Protein AF-A0A353H2D6-F1 (afdb_monomer_lite)

Structure (mmCIF, N/CA/C/O backbone):
data_AF-A0A353H2D6-F1
#
_entry.id   AF-A0A353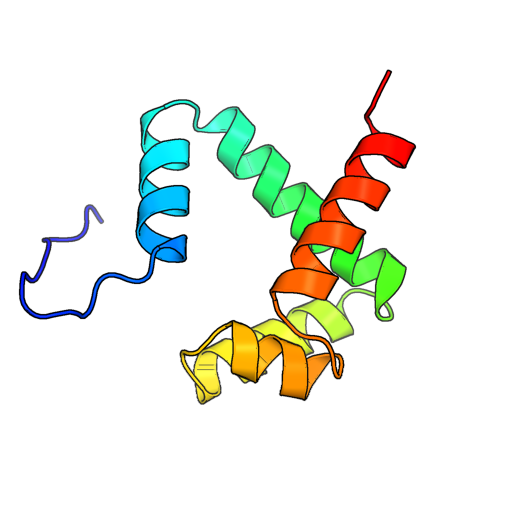H2D6-F1
#
loop_
_atom_site.group_PDB
_atom_site.id
_atom_site.type_symbol
_atom_site.label_atom_id
_atom_site.label_alt_id
_atom_site.label_comp_id
_atom_site.label_asym_id
_atom_site.label_entity_id
_atom_site.label_seq_id
_atom_site.pdbx_PDB_ins_code
_atom_site.Cartn_x
_atom_site.Cartn_y
_atom_site.Cartn_z
_atom_site.occupancy
_atom_site.B_iso_or_equiv
_atom_site.auth_seq_id
_atom_site.auth_comp_id
_atom_site.auth_asym_id
_atom_site.auth_atom_id
_atom_site.pdbx_PDB_model_num
ATOM 1 N N .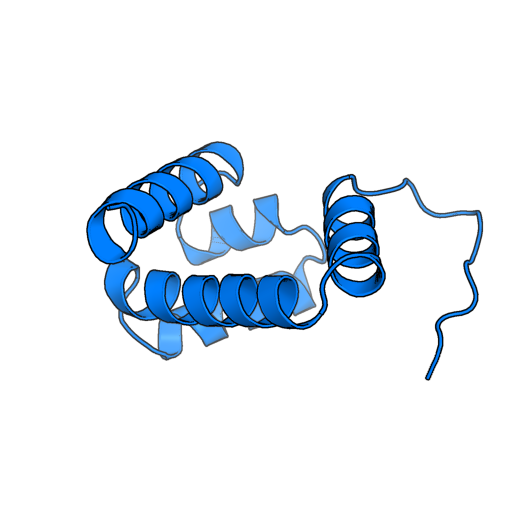 LEU A 1 1 ? -3.834 19.321 -16.661 1.00 33.91 1 LEU A N 1
ATOM 2 C CA . LEU A 1 1 ? -3.347 18.914 -17.998 1.00 33.91 1 LEU A CA 1
ATOM 3 C C . LEU A 1 1 ? -4.143 17.680 -18.386 1.00 33.91 1 LEU A C 1
ATOM 5 O O . LEU A 1 1 ? -4.149 16.741 -17.608 1.00 33.91 1 LEU A O 1
ATOM 9 N N . ILE A 1 2 ? -4.896 17.731 -19.484 1.00 32.09 2 ILE A N 1
ATOM 10 C CA . ILE A 1 2 ? -5.632 16.570 -20.010 1.00 32.09 2 ILE A CA 1
ATOM 11 C C . ILE A 1 2 ? -4.602 15.736 -20.792 1.00 32.09 2 ILE A C 1
ATOM 13 O O . ILE A 1 2 ? -3.955 16.326 -21.662 1.00 32.09 2 ILE A O 1
ATOM 17 N N . PRO A 1 3 ? -4.369 14.445 -20.490 1.00 41.66 3 PRO A N 1
ATOM 18 C CA . PRO A 1 3 ? -3.355 13.677 -21.198 1.00 41.66 3 PRO A CA 1
ATOM 19 C C . PRO A 1 3 ? -3.831 13.354 -22.617 1.00 41.66 3 PRO A C 1
ATOM 21 O O . PRO A 1 3 ? -4.967 12.929 -22.827 1.00 41.66 3 PRO A O 1
ATOM 24 N N . ILE A 1 4 ? -2.947 13.580 -23.588 1.00 41.88 4 ILE A N 1
ATOM 25 C CA . ILE A 1 4 ? -3.096 13.118 -24.969 1.00 41.88 4 ILE A CA 1
ATOM 26 C C . ILE A 1 4 ? -2.790 11.618 -24.949 1.00 41.88 4 ILE A C 1
ATOM 28 O O . ILE A 1 4 ? -1.713 11.226 -24.508 1.00 41.88 4 ILE A O 1
ATOM 32 N N . MET A 1 5 ? -3.757 10.797 -25.362 1.00 43.66 5 MET A N 1
ATOM 33 C CA . MET A 1 5 ? -3.604 9.344 -25.444 1.00 43.66 5 MET A CA 1
ATOM 34 C C . MET A 1 5 ? -2.580 9.002 -26.529 1.00 43.66 5 MET A C 1
ATOM 36 O O . MET A 1 5 ? -2.795 9.311 -27.699 1.00 43.66 5 MET A O 1
ATOM 40 N N . ASP A 1 6 ? -1.473 8.384 -26.126 1.00 35.44 6 ASP A N 1
ATOM 41 C CA . ASP A 1 6 ? -0.501 7.780 -27.031 1.00 35.44 6 ASP A CA 1
ATOM 42 C C . ASP A 1 6 ? -0.901 6.305 -27.222 1.00 35.44 6 ASP A C 1
ATOM 44 O O . ASP A 1 6 ? -0.958 5.534 -26.264 1.00 35.44 6 ASP A O 1
ATOM 48 N N . GLU A 1 7 ? -1.275 5.920 -28.444 1.00 47.47 7 GLU A N 1
ATOM 49 C CA . GLU A 1 7 ? -1.915 4.630 -28.778 1.00 47.47 7 GLU A CA 1
ATOM 50 C C . GLU A 1 7 ? -0.930 3.442 -28.844 1.00 47.47 7 GLU A C 1
ATOM 52 O O . GLU A 1 7 ? -1.201 2.433 -29.495 1.00 47.47 7 GLU A O 1
ATOM 57 N N . THR A 1 8 ? 0.237 3.536 -28.201 1.00 45.16 8 THR A N 1
ATOM 58 C CA . THR A 1 8 ? 1.299 2.515 -28.306 1.00 45.16 8 THR A CA 1
ATOM 59 C C . THR A 1 8 ? 1.565 1.734 -27.019 1.00 45.16 8 THR A C 1
ATOM 61 O O . THR A 1 8 ? 2.395 0.824 -27.015 1.00 45.16 8 THR A O 1
ATOM 64 N N . SER A 1 9 ? 0.828 2.013 -25.946 1.00 48.22 9 SER A N 1
ATOM 65 C CA . SER A 1 9 ? 1.025 1.380 -24.641 1.00 48.22 9 SER A CA 1
ATOM 66 C C . SER A 1 9 ? 0.159 0.129 -24.496 1.00 48.22 9 SER A C 1
ATOM 68 O O . SER A 1 9 ? -1.045 0.161 -24.747 1.00 48.22 9 SER A O 1
ATOM 70 N N . THR A 1 10 ? 0.744 -0.980 -24.041 1.00 44.22 10 THR A N 1
ATOM 71 C CA . THR A 1 10 ? -0.005 -2.112 -23.478 1.00 44.22 10 THR A CA 1
ATOM 72 C C . THR A 1 10 ? -0.929 -1.588 -22.384 1.00 44.22 10 THR A C 1
ATOM 74 O O . THR A 1 10 ? -0.459 -1.193 -21.322 1.00 44.22 10 THR A O 1
ATOM 77 N N . TYR A 1 11 ? -2.230 -1.525 -22.668 1.00 46.59 11 TYR A N 1
ATOM 78 C CA . TYR A 1 11 ? -3.216 -0.980 -21.743 1.00 46.59 11 TYR A CA 1
ATOM 79 C C . TYR A 1 11 ? -3.222 -1.786 -20.443 1.00 46.59 11 TYR A C 1
ATOM 81 O O . TYR A 1 11 ? -3.656 -2.940 -20.425 1.00 46.59 11 TYR A O 1
ATOM 89 N N . ASN A 1 12 ? -2.756 -1.172 -19.356 1.00 56.75 12 ASN A N 1
ATOM 90 C CA . ASN A 1 12 ? -2.926 -1.721 -18.024 1.00 56.75 12 ASN A CA 1
ATOM 91 C C . ASN A 1 12 ? -4.412 -1.583 -17.643 1.00 56.75 12 ASN A C 1
ATOM 93 O O . ASN A 1 12 ? -4.995 -0.500 -17.734 1.00 56.75 12 ASN A O 1
ATOM 97 N N . GLN A 1 13 ? -5.055 -2.684 -17.244 1.00 55.12 13 GLN A N 1
ATOM 98 C CA . GLN A 1 13 ? -6.456 -2.665 -16.801 1.00 55.12 13 GLN A CA 1
ATOM 99 C C . GLN A 1 13 ? -6.677 -1.708 -15.619 1.00 55.12 13 GLN A C 1
ATOM 101 O O . GLN A 1 13 ? -7.764 -1.147 -15.481 1.00 55.12 13 GLN A O 1
ATOM 106 N N . GLN A 1 14 ? -5.641 -1.481 -14.812 1.00 58.09 14 GLN A N 1
ATOM 107 C CA . GLN A 1 14 ? -5.649 -0.556 -13.686 1.00 58.09 14 GLN A CA 1
ATOM 108 C C . GLN A 1 14 ? -5.794 0.908 -14.130 1.00 58.09 14 GLN A C 1
ATOM 110 O O . GLN A 1 14 ? -6.637 1.629 -13.591 1.00 58.09 14 GLN A O 1
ATOM 115 N N . ASP A 1 15 ? -5.068 1.323 -15.172 1.00 58.62 15 ASP A N 1
ATOM 116 C CA . ASP A 1 15 ? -5.164 2.679 -15.731 1.00 58.62 15 ASP A CA 1
ATOM 117 C C . ASP A 1 15 ? -6.553 2.942 -16.315 1.00 58.62 15 ASP A C 1
ATOM 119 O O . ASP A 1 15 ? -7.133 4.013 -16.128 1.00 58.62 15 ASP A O 1
ATOM 123 N N . LEU A 1 16 ? -7.130 1.940 -16.984 1.00 58.16 16 LEU A N 1
ATOM 124 C CA . LEU A 1 16 ? -8.483 2.031 -17.534 1.00 58.16 16 LEU A CA 1
ATOM 125 C C . LEU A 1 16 ? -9.542 2.167 -16.432 1.00 58.16 16 LEU A C 1
ATOM 127 O O . LEU A 1 16 ? -10.485 2.944 -16.586 1.00 58.16 16 LEU A O 1
ATOM 131 N N . MET A 1 17 ? -9.384 1.450 -15.318 1.00 58.66 17 MET A N 1
ATOM 132 C CA . MET A 1 17 ? -10.300 1.527 -14.179 1.00 58.66 17 MET A CA 1
ATOM 133 C C . MET A 1 17 ? -10.222 2.891 -13.484 1.00 58.66 17 MET A C 1
ATOM 135 O O . MET A 1 17 ? -11.255 3.501 -13.207 1.00 58.66 17 MET A O 1
ATOM 139 N N . HIS A 1 18 ? -9.007 3.406 -13.281 1.00 57.38 18 HIS A N 1
ATOM 140 C CA . HIS A 1 18 ? -8.785 4.727 -12.697 1.00 57.38 18 HIS A CA 1
ATOM 141 C C . HIS A 1 18 ? -9.372 5.847 -13.574 1.00 57.38 18 HIS A C 1
ATOM 143 O O . HIS A 1 18 ? -10.079 6.728 -13.079 1.00 57.38 18 HIS A O 1
ATOM 149 N N . LEU A 1 19 ? -9.154 5.786 -14.894 1.00 59.25 19 LEU A N 1
ATOM 150 C CA . LEU A 1 19 ? -9.722 6.741 -15.853 1.00 59.25 19 LEU A CA 1
ATOM 151 C C . LEU A 1 19 ? -11.253 6.680 -15.909 1.00 59.25 19 LEU A C 1
ATOM 153 O O . LEU A 1 19 ? -11.902 7.721 -16.013 1.00 59.25 19 LEU A O 1
ATOM 157 N N . TYR A 1 20 ? -11.831 5.481 -15.826 1.00 58.47 20 TYR A N 1
ATOM 158 C CA . TYR A 1 20 ? -13.279 5.297 -15.817 1.00 58.47 20 TYR A CA 1
ATOM 159 C C . TYR A 1 20 ? -13.925 5.915 -14.570 1.00 58.47 20 TYR A C 1
ATOM 161 O O . TYR A 1 20 ? -14.878 6.682 -14.702 1.00 58.47 20 TYR A O 1
ATOM 169 N N . LEU A 1 21 ? -13.375 5.663 -13.378 1.00 57.94 21 LEU A N 1
ATOM 170 C CA . LEU A 1 21 ? -13.883 6.225 -12.120 1.00 57.94 21 LEU A CA 1
ATOM 171 C C . LEU A 1 21 ? -13.785 7.755 -12.088 1.00 57.94 21 LEU A C 1
ATOM 173 O O . LEU A 1 21 ? -14.752 8.427 -11.730 1.00 57.94 21 LEU A O 1
ATOM 177 N N . LEU A 1 22 ? -12.663 8.314 -12.551 1.00 59.50 22 LEU A N 1
ATOM 178 C CA . LEU A 1 22 ? -12.494 9.763 -12.703 1.00 59.50 22 LEU A CA 1
ATOM 179 C C . LEU A 1 22 ? -13.512 10.390 -13.668 1.00 59.50 22 LEU A C 1
ATOM 181 O O . LEU A 1 22 ? -13.864 11.558 -13.508 1.00 59.50 22 LEU A O 1
ATOM 185 N N . GLN A 1 23 ? -13.980 9.647 -14.674 1.00 58.50 23 GLN A N 1
ATOM 186 C CA . GLN A 1 23 ? -15.001 10.122 -15.611 1.00 58.50 23 GLN A CA 1
ATOM 187 C C . GLN A 1 23 ? -16.432 9.938 -15.096 1.00 58.50 23 GLN A C 1
ATOM 189 O O . GLN A 1 23 ? -17.294 10.745 -15.446 1.00 58.50 23 GLN A O 1
ATOM 194 N N . SER A 1 24 ? -16.704 8.899 -14.302 1.00 61.66 24 SER A N 1
ATOM 195 C CA . SER A 1 24 ? -18.060 8.557 -13.863 1.00 61.66 24 SER A CA 1
ATOM 196 C C . SER A 1 24 ? -18.468 9.225 -12.551 1.00 61.66 24 SER A C 1
ATOM 198 O O . SER A 1 24 ? -19.587 9.722 -12.454 1.00 61.66 24 SER A O 1
ATOM 200 N N . ASP A 1 25 ? -17.585 9.234 -11.546 1.00 75.06 25 ASP A N 1
ATOM 201 C CA . ASP A 1 25 ? -17.852 9.811 -10.225 1.00 75.06 25 ASP A CA 1
ATOM 202 C C . ASP A 1 25 ? -16.534 10.198 -9.537 1.00 75.06 25 ASP A C 1
ATOM 204 O O . ASP A 1 25 ? -15.869 9.405 -8.868 1.00 75.06 25 ASP A O 1
ATOM 208 N N . VAL A 1 26 ? -16.161 11.466 -9.713 1.00 77.00 26 VAL A N 1
ATOM 209 C CA . VAL A 1 26 ? -14.930 12.044 -9.165 1.00 77.00 26 VAL A CA 1
ATOM 210 C C . VAL A 1 26 ? -14.883 11.933 -7.637 1.00 77.00 26 VAL A C 1
ATOM 212 O O . VAL A 1 26 ? -13.813 11.711 -7.075 1.00 77.00 26 VAL A O 1
ATOM 215 N N . SER A 1 27 ? -16.020 12.073 -6.949 1.00 77.81 27 SER A N 1
ATOM 216 C CA . SER A 1 27 ? -16.066 11.991 -5.487 1.00 77.81 27 SER A CA 1
ATOM 217 C C . SER A 1 27 ? -15.798 10.573 -4.997 1.00 77.81 27 SER A C 1
ATOM 219 O O 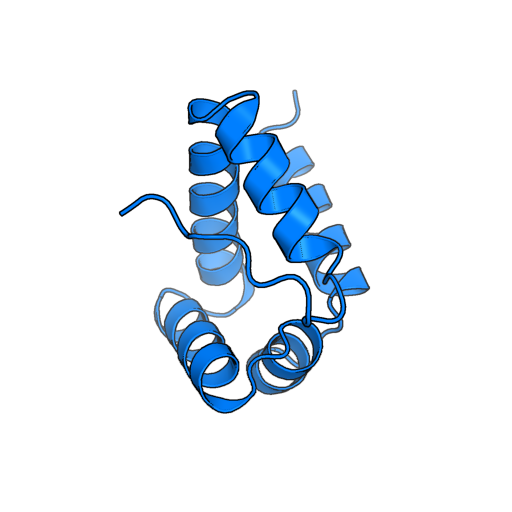. SER A 1 27 ? -15.058 10.408 -4.028 1.00 77.81 27 SER A O 1
ATOM 221 N N . LEU A 1 28 ? -16.336 9.562 -5.685 1.00 82.00 28 LEU A N 1
ATOM 222 C CA . LEU A 1 28 ? -16.034 8.163 -5.392 1.00 82.00 28 LEU A CA 1
ATOM 223 C C . LEU A 1 28 ? -14.555 7.845 -5.642 1.00 82.00 28 LEU A C 1
ATOM 225 O O . LEU A 1 28 ? -13.913 7.259 -4.777 1.00 82.00 28 LEU A O 1
ATOM 229 N N . ALA A 1 29 ? -13.992 8.303 -6.763 1.00 79.44 29 ALA A N 1
ATOM 230 C CA . ALA A 1 29 ? -12.579 8.088 -7.079 1.00 79.44 29 ALA A CA 1
ATOM 231 C C . ALA A 1 29 ? -11.643 8.671 -6.001 1.00 79.44 29 ALA A C 1
ATOM 233 O O . ALA A 1 29 ? -10.679 8.024 -5.588 1.00 79.44 29 ALA A O 1
ATOM 234 N N . TYR A 1 30 ? -11.939 9.878 -5.503 1.00 83.12 30 TYR A N 1
ATOM 235 C CA . TYR A 1 30 ? -11.177 10.471 -4.400 1.00 83.12 30 TYR A CA 1
ATOM 236 C C . TYR A 1 30 ? -11.374 9.722 -3.080 1.00 83.12 30 TYR A C 1
ATOM 238 O O . TYR A 1 30 ? -10.398 9.514 -2.365 1.00 83.12 30 TYR A O 1
ATOM 246 N N . ALA A 1 31 ? -12.596 9.283 -2.767 1.00 85.94 31 ALA A N 1
ATOM 247 C CA . ALA A 1 31 ? -12.860 8.506 -1.557 1.00 85.94 31 ALA A CA 1
ATOM 248 C C . ALA A 1 31 ? -12.115 7.160 -1.565 1.00 85.94 31 ALA A C 1
ATOM 250 O O . ALA A 1 31 ? -11.530 6.771 -0.554 1.00 85.94 31 ALA A O 1
ATOM 251 N N . GLU A 1 32 ? -12.077 6.470 -2.708 1.00 87.81 32 GLU A N 1
AT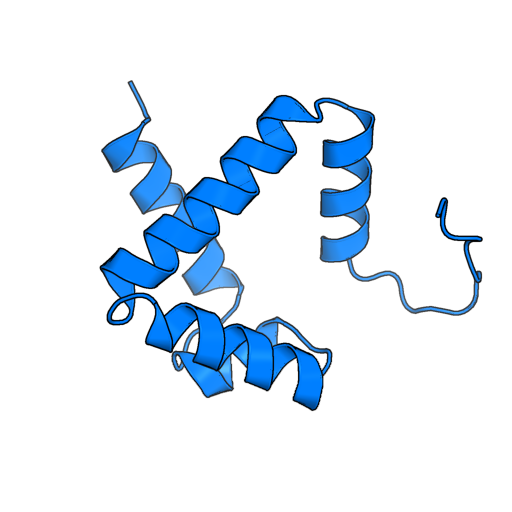OM 252 C CA . GLU A 1 32 ? -11.316 5.230 -2.872 1.00 87.81 32 GLU A CA 1
ATOM 253 C C . GLU A 1 32 ? -9.810 5.475 -2.708 1.00 87.81 32 GLU A C 1
ATOM 255 O O . GLU A 1 32 ? -9.163 4.769 -1.932 1.00 87.81 32 GLU A O 1
ATOM 260 N N . ALA A 1 33 ? -9.263 6.522 -3.336 1.00 88.75 33 ALA A N 1
ATOM 261 C CA . ALA A 1 33 ? -7.855 6.891 -3.192 1.00 88.75 33 ALA A CA 1
ATOM 262 C C . ALA A 1 33 ? -7.479 7.242 -1.740 1.00 88.75 33 ALA A C 1
ATOM 264 O O . ALA A 1 33 ? -6.462 6.769 -1.228 1.00 88.75 33 ALA A O 1
ATOM 265 N N . GLU A 1 34 ? -8.305 8.028 -1.042 1.00 90.81 34 GLU A N 1
ATOM 266 C CA . GLU A 1 34 ? -8.096 8.327 0.379 1.00 90.81 34 GLU A CA 1
ATOM 267 C C . GLU A 1 34 ? -8.154 7.056 1.233 1.00 90.81 34 GLU A C 1
ATOM 269 O O . GLU A 1 34 ? -7.309 6.852 2.109 1.00 90.81 34 GLU A O 1
ATOM 274 N N . SER A 1 35 ? -9.107 6.165 0.956 1.00 94.06 35 SER A N 1
ATOM 275 C CA . SER A 1 35 ? -9.246 4.911 1.695 1.00 94.06 35 SER A CA 1
ATOM 276 C C . SER A 1 35 ? -8.042 3.982 1.514 1.00 94.06 35 SER A C 1
ATOM 278 O O . SER A 1 35 ? -7.635 3.335 2.476 1.00 94.06 35 SER A O 1
ATOM 280 N N . LEU A 1 36 ? -7.433 3.962 0.324 1.00 94.12 36 LEU A N 1
ATOM 281 C CA . LEU A 1 36 ? -6.200 3.229 0.030 1.00 94.12 36 LEU A CA 1
ATOM 282 C C . LEU A 1 36 ? -5.042 3.729 0.892 1.00 94.12 36 LEU A C 1
ATOM 284 O O . LEU A 1 36 ? -4.355 2.933 1.532 1.00 94.12 36 LEU A O 1
ATOM 288 N N . VAL A 1 37 ? -4.857 5.050 0.968 1.00 95.12 37 VAL A N 1
ATOM 289 C CA . VAL A 1 37 ? -3.818 5.661 1.812 1.00 95.12 37 VAL A CA 1
ATOM 290 C C . VAL A 1 37 ? -4.033 5.290 3.279 1.00 95.12 37 VAL A C 1
ATOM 292 O O . VAL A 1 37 ? -3.096 4.861 3.954 1.00 95.12 37 VAL A O 1
ATOM 295 N N . VAL A 1 38 ? -5.268 5.401 3.776 1.00 96.75 38 VAL A N 1
ATOM 296 C CA . VAL A 1 38 ? -5.598 5.057 5.166 1.00 96.75 38 VAL A CA 1
ATOM 297 C C . VAL A 1 38 ? -5.383 3.569 5.444 1.00 96.75 38 VAL A C 1
ATOM 299 O O . VAL A 1 38 ? -4.786 3.231 6.468 1.00 96.75 38 VAL A O 1
ATOM 302 N N . TYR A 1 39 ? -5.820 2.688 4.544 1.00 97.31 39 TYR A N 1
ATOM 303 C CA . TYR A 1 39 ? -5.601 1.248 4.651 1.00 97.31 39 TYR A CA 1
ATOM 304 C C . TYR A 1 39 ? -4.108 0.928 4.739 1.00 97.31 39 TYR A C 1
ATOM 306 O O . TYR A 1 39 ? -3.681 0.268 5.686 1.00 97.31 39 TYR A O 1
ATOM 314 N N . ILE A 1 40 ? -3.290 1.475 3.833 1.00 97.75 40 ILE A N 1
ATOM 315 C CA . ILE A 1 40 ? -1.842 1.244 3.838 1.00 97.75 40 ILE A CA 1
ATOM 316 C C . ILE A 1 40 ? -1.220 1.710 5.159 1.00 97.75 40 ILE A C 1
ATOM 318 O O . ILE A 1 40 ? -0.427 0.990 5.770 1.00 97.75 40 ILE A O 1
ATOM 322 N N . MET A 1 41 ? -1.612 2.893 5.641 1.00 97.44 41 MET A N 1
ATOM 323 C CA . MET A 1 41 ? -1.126 3.427 6.911 1.00 97.44 41 MET A CA 1
ATOM 324 C C . MET A 1 41 ? -1.503 2.544 8.105 1.00 97.44 41 MET A C 1
ATOM 326 O O . MET A 1 41 ? -0.700 2.379 9.021 1.00 97.44 41 MET A O 1
ATOM 330 N N . GLN A 1 42 ? -2.709 1.986 8.139 1.00 96.44 42 GLN A N 1
ATOM 331 C CA . GLN A 1 42 ? -3.144 1.150 9.259 1.00 96.44 42 GLN A CA 1
ATOM 332 C C . GLN A 1 42 ? -2.538 -0.256 9.214 1.00 96.44 42 GLN A C 1
ATOM 334 O O . GLN A 1 42 ? -2.187 -0.795 10.262 1.00 96.44 42 GLN A O 1
ATOM 339 N N . THR A 1 43 ? -2.392 -0.826 8.019 1.00 97.44 43 THR A N 1
ATOM 340 C CA . THR A 1 43 ? -1.971 -2.219 7.825 1.00 97.44 43 THR A CA 1
ATOM 341 C C . THR A 1 43 ? -0.451 -2.376 7.839 1.00 97.44 43 THR A C 1
ATOM 343 O O . THR A 1 43 ? 0.061 -3.311 8.450 1.00 97.44 43 THR A O 1
ATOM 346 N N . TYR A 1 44 ? 0.292 -1.447 7.226 1.00 96.06 44 TYR A N 1
ATOM 347 C CA . TYR A 1 44 ? 1.721 -1.637 6.934 1.00 96.06 44 TYR A CA 1
ATOM 348 C C . TYR A 1 44 ? 2.669 -0.715 7.716 1.00 96.06 44 TYR A C 1
ATOM 350 O O . TYR A 1 44 ? 3.874 -0.716 7.468 1.00 96.06 44 TYR A O 1
ATOM 358 N N . GLY A 1 45 ? 2.165 0.038 8.700 1.00 91.50 45 GLY A N 1
ATOM 359 C CA . GLY A 1 45 ? 3.021 0.773 9.644 1.00 91.50 45 GLY A CA 1
ATOM 360 C C . GLY A 1 45 ? 3.100 2.284 9.417 1.00 91.50 45 GLY A C 1
ATOM 361 O O . GLY A 1 45 ? 4.155 2.894 9.585 1.00 91.50 45 GLY A O 1
ATOM 362 N N . GLY A 1 46 ? 1.975 2.910 9.088 1.00 95.25 46 GLY A N 1
ATOM 363 C CA . GLY A 1 46 ? 1.821 4.360 9.028 1.00 95.25 46 GLY A CA 1
ATOM 364 C C . GLY A 1 46 ? 2.269 4.975 7.705 1.00 95.25 46 GLY A C 1
ATOM 365 O O . GLY A 1 46 ? 2.340 4.318 6.670 1.00 95.25 46 GLY A O 1
ATOM 366 N N . MET A 1 47 ? 2.558 6.276 7.735 1.00 96.00 47 MET A N 1
ATOM 367 C CA . MET A 1 47 ? 2.867 7.056 6.529 1.00 96.00 47 MET A CA 1
ATOM 368 C C . MET A 1 47 ? 4.137 6.577 5.802 1.00 96.00 47 MET A C 1
ATOM 370 O O . MET A 1 47 ? 4.223 6.681 4.583 1.00 96.00 47 MET A O 1
ATOM 374 N N . GLU A 1 48 ? 5.110 6.006 6.518 1.00 97.25 48 GLU A N 1
ATOM 375 C CA . GLU A 1 48 ? 6.318 5.447 5.890 1.00 97.25 48 GLU A CA 1
ATOM 376 C C . GLU A 1 48 ? 6.004 4.298 4.926 1.00 97.25 48 GLU A C 1
ATOM 378 O O . GLU A 1 48 ? 6.695 4.142 3.921 1.00 97.25 48 GLU A O 1
ATOM 383 N N . ALA A 1 49 ? 4.941 3.528 5.179 1.00 97.44 49 ALA A N 1
ATOM 384 C CA . ALA A 1 49 ? 4.510 2.472 4.270 1.00 97.44 49 ALA A CA 1
ATOM 385 C C . ALA A 1 49 ? 3.999 3.037 2.940 1.00 97.44 49 ALA A C 1
ATOM 387 O O . ALA A 1 49 ? 4.346 2.522 1.879 1.00 97.44 49 ALA A O 1
ATOM 388 N N . VAL A 1 50 ? 3.254 4.144 2.988 1.00 96.81 50 VAL A N 1
ATOM 389 C CA . VAL A 1 50 ? 2.779 4.852 1.789 1.00 96.81 50 VAL A CA 1
ATOM 390 C C . VAL A 1 50 ? 3.969 5.328 0.959 1.00 96.81 50 VAL A C 1
ATOM 392 O O . VAL A 1 50 ? 4.032 5.075 -0.241 1.00 96.81 50 VAL A O 1
ATOM 395 N N . TRP A 1 51 ? 4.968 5.940 1.602 1.00 97.06 51 TRP A N 1
ATOM 396 C CA . TRP A 1 51 ? 6.184 6.375 0.911 1.00 97.06 51 TRP A CA 1
ATOM 397 C C . TRP A 1 51 ? 7.044 5.221 0.405 1.00 97.06 51 TRP A C 1
ATOM 399 O O . TRP A 1 51 ? 7.742 5.370 -0.596 1.00 97.06 51 TRP A O 1
ATOM 409 N N . LYS A 1 52 ? 7.041 4.074 1.091 1.00 97.56 52 LYS A N 1
ATOM 410 C CA . LYS A 1 52 ? 7.713 2.865 0.609 1.00 97.56 52 LYS A CA 1
ATOM 411 C C . LYS A 1 52 ? 7.105 2.409 -0.719 1.00 97.56 52 LYS A C 1
ATOM 413 O O . LYS A 1 52 ? 7.865 2.235 -1.666 1.00 97.56 52 LYS A O 1
ATOM 418 N N . LEU A 1 53 ? 5.775 2.320 -0.794 1.00 96.62 53 LEU A N 1
ATOM 419 C CA . LEU A 1 53 ? 5.071 1.960 -2.025 1.00 96.62 53 LEU A CA 1
ATOM 420 C C . LEU A 1 53 ? 5.288 2.992 -3.133 1.00 96.62 53 LEU A C 1
ATOM 422 O O . LEU A 1 53 ? 5.663 2.614 -4.233 1.00 96.62 53 LEU A O 1
ATOM 426 N N . ALA A 1 54 ? 5.137 4.285 -2.833 1.00 95.25 54 ALA A N 1
ATOM 427 C CA . ALA A 1 54 ? 5.309 5.345 -3.828 1.00 95.25 54 ALA A CA 1
ATOM 428 C C . ALA A 1 54 ? 6.714 5.349 -4.456 1.00 95.25 54 ALA A C 1
ATOM 430 O O . ALA A 1 54 ? 6.850 5.545 -5.657 1.00 95.25 54 ALA A O 1
ATOM 431 N N . ARG A 1 55 ? 7.764 5.099 -3.659 1.00 97.62 55 ARG A N 1
ATOM 432 C CA . ARG A 1 55 ? 9.137 4.964 -4.178 1.00 97.62 55 ARG A CA 1
ATOM 433 C C . ARG A 1 55 ? 9.305 3.708 -5.030 1.00 97.62 55 ARG A C 1
ATOM 435 O O . ARG A 1 55 ? 9.935 3.771 -6.073 1.00 97.62 55 ARG A O 1
ATOM 442 N N . ALA A 1 56 ? 8.742 2.581 -4.595 1.00 96.31 56 ALA A N 1
ATOM 443 C CA . ALA A 1 56 ? 8.806 1.347 -5.369 1.00 96.31 56 ALA A CA 1
ATOM 444 C C . ALA A 1 56 ? 8.049 1.460 -6.704 1.00 96.31 56 ALA A C 1
ATOM 446 O O . ALA A 1 56 ? 8.458 0.843 -7.679 1.00 96.31 56 ALA A O 1
ATOM 447 N N . ASP A 1 57 ? 6.952 2.213 -6.756 1.00 93.56 57 ASP A N 1
ATOM 448 C CA . ASP A 1 57 ? 6.190 2.484 -7.983 1.00 93.56 57 ASP A CA 1
ATOM 449 C C . ASP A 1 57 ? 6.948 3.417 -8.939 1.00 93.56 57 ASP A C 1
ATOM 451 O O . ASP A 1 57 ? 7.055 3.113 -10.124 1.00 93.56 57 ASP A O 1
ATOM 455 N N . ASP A 1 58 ? 7.578 4.476 -8.417 1.00 94.00 58 ASP A N 1
ATOM 456 C CA . ASP A 1 58 ? 8.457 5.364 -9.198 1.00 94.00 58 ASP A CA 1
ATOM 457 C C . ASP A 1 58 ? 9.641 4.599 -9.823 1.00 94.00 58 ASP A C 1
ATOM 459 O O . ASP A 1 58 ? 9.977 4.807 -10.991 1.00 94.00 58 ASP A O 1
ATOM 463 N N . ASP A 1 59 ? 10.232 3.667 -9.065 1.00 93.62 59 ASP A N 1
ATOM 464 C CA . ASP A 1 59 ? 11.374 2.860 -9.503 1.00 93.62 59 ASP A CA 1
ATOM 465 C C . ASP A 1 59 ? 10.991 1.768 -10.522 1.00 93.62 59 ASP A C 1
ATOM 467 O O . ASP A 1 59 ? 11.728 1.536 -11.485 1.00 93.62 59 ASP A O 1
ATOM 471 N N . LEU A 1 60 ? 9.886 1.047 -10.293 1.00 92.88 60 LEU A N 1
ATOM 472 C CA . LEU A 1 60 ? 9.542 -0.164 -11.053 1.00 92.88 60 LEU A CA 1
ATOM 473 C C . LEU A 1 60 ? 8.531 0.078 -12.173 1.00 92.88 60 LEU A C 1
ATOM 475 O O . LEU A 1 60 ? 8.573 -0.635 -13.174 1.00 92.88 60 LEU A O 1
ATOM 479 N N . GLN A 1 61 ? 7.633 1.054 -12.011 1.00 90.69 61 GLN A N 1
ATOM 480 C CA . GLN A 1 61 ? 6.517 1.332 -12.926 1.00 90.69 61 GLN A CA 1
ATOM 481 C C . GLN A 1 61 ? 5.620 0.107 -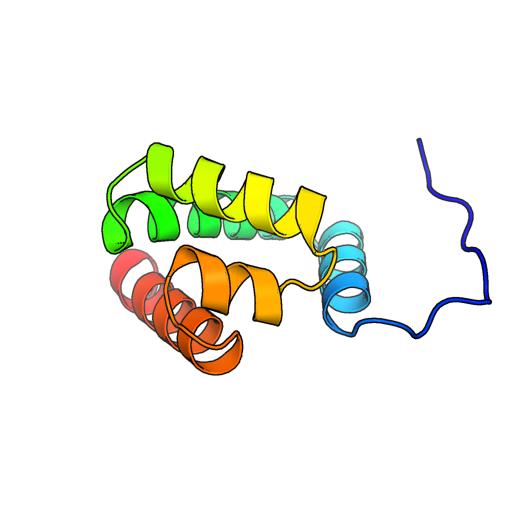13.193 1.00 90.69 61 GLN A C 1
ATOM 483 O O . GLN A 1 61 ? 4.996 -0.012 -14.248 1.00 90.69 61 GLN A O 1
ATOM 488 N N . ASP A 1 62 ? 5.562 -0.810 -12.226 1.00 91.88 62 ASP A N 1
ATOM 489 C CA . ASP A 1 62 ? 4.737 -2.013 -12.222 1.00 91.88 62 ASP A CA 1
ATOM 490 C C . ASP A 1 62 ? 4.170 -2.183 -10.813 1.00 91.88 62 ASP A C 1
ATOM 492 O O . ASP A 1 62 ? 4.890 -2.523 -9.874 1.00 91.88 62 ASP A O 1
ATOM 496 N N . PHE A 1 63 ? 2.872 -1.931 -10.671 1.00 89.81 63 PHE A N 1
ATOM 497 C CA . PHE A 1 63 ? 2.232 -1.848 -9.365 1.00 89.81 63 PHE A CA 1
ATOM 498 C C . PHE A 1 63 ? 2.271 -3.169 -8.582 1.00 89.81 63 PHE A C 1
ATOM 500 O O . PHE A 1 63 ? 2.439 -3.147 -7.362 1.00 89.81 63 PHE A O 1
ATOM 507 N N . ASP A 1 64 ? 2.155 -4.318 -9.257 1.00 93.81 64 ASP A N 1
ATOM 508 C CA . ASP A 1 64 ? 2.231 -5.633 -8.609 1.00 93.81 64 ASP A CA 1
ATOM 509 C C . ASP A 1 64 ? 3.653 -5.887 -8.092 1.00 93.81 64 ASP A C 1
ATOM 511 O O . ASP A 1 64 ? 3.852 -6.257 -6.932 1.00 93.81 64 ASP A O 1
ATOM 515 N N . ALA A 1 65 ? 4.668 -5.565 -8.900 1.00 94.31 65 ALA A N 1
ATOM 516 C CA . ALA A 1 65 ? 6.061 -5.634 -8.466 1.00 94.31 65 ALA A CA 1
ATOM 517 C C . ALA A 1 65 ? 6.362 -4.661 -7.307 1.00 94.31 65 ALA A C 1
ATOM 519 O O . ALA A 1 65 ? 7.092 -5.009 -6.371 1.00 94.31 65 ALA A O 1
ATOM 520 N N . SER A 1 66 ? 5.778 -3.461 -7.322 1.00 96.75 66 SER A N 1
ATOM 521 C CA . SER A 1 66 ? 5.927 -2.457 -6.263 1.00 96.75 66 SER A CA 1
ATOM 522 C C . SER A 1 66 ? 5.268 -2.883 -4.955 1.00 96.75 66 SER A C 1
ATOM 524 O O . SER A 1 66 ? 5.850 -2.660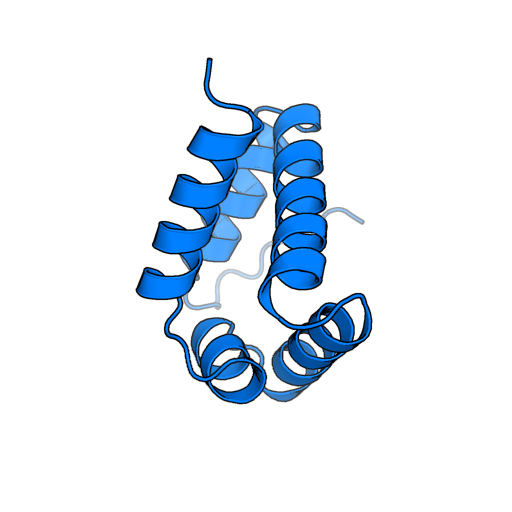 -3.886 1.00 96.75 66 SER A O 1
ATOM 526 N N . LEU A 1 67 ? 4.106 -3.539 -5.015 1.00 97.25 67 LEU A N 1
ATOM 527 C CA . LEU A 1 67 ? 3.457 -4.165 -3.862 1.00 97.25 67 LEU A CA 1
ATOM 528 C C . LEU A 1 67 ? 4.296 -5.319 -3.309 1.00 97.25 67 LEU A C 1
ATOM 530 O O . LEU A 1 67 ? 4.547 -5.351 -2.101 1.00 97.25 67 LEU A O 1
ATOM 534 N N . GLN A 1 68 ? 4.827 -6.190 -4.171 1.00 97.50 68 GLN A N 1
ATOM 535 C CA . GLN A 1 68 ? 5.693 -7.286 -3.740 1.00 97.50 68 GLN A CA 1
ATOM 536 C C . GLN A 1 68 ? 6.963 -6.756 -3.056 1.00 97.50 68 GLN A C 1
ATOM 538 O O . GLN A 1 68 ? 7.317 -7.198 -1.966 1.00 97.50 68 GLN A O 1
ATOM 543 N N . GLN A 1 69 ? 7.633 -5.754 -3.632 1.00 97.62 69 GLN A N 1
ATOM 544 C CA . GLN A 1 69 ? 8.823 -5.143 -3.027 1.00 97.62 69 GLN A CA 1
ATOM 545 C C . GLN A 1 69 ? 8.509 -4.424 -1.703 1.00 97.62 69 GLN A C 1
ATOM 547 O O . GLN A 1 69 ? 9.321 -4.407 -0.767 1.00 97.62 69 GLN A O 1
ATOM 552 N N . SER A 1 70 ? 7.345 -3.782 -1.619 1.00 97.62 70 SER A N 1
ATOM 553 C CA . SER A 1 70 ? 6.989 -2.952 -0.469 1.00 97.62 70 SER A CA 1
ATOM 554 C C . SER A 1 70 ? 6.457 -3.771 0.693 1.00 97.62 70 SER A C 1
ATOM 556 O O . SER A 1 70 ? 6.839 -3.516 1.839 1.00 97.62 70 SER A O 1
ATOM 558 N N . PHE A 1 71 ? 5.611 -4.753 0.421 1.00 97.69 71 PHE A N 1
ATOM 559 C CA . PHE A 1 71 ? 4.804 -5.424 1.434 1.00 97.69 71 PHE A CA 1
ATOM 560 C C . PHE A 1 71 ? 4.825 -6.951 1.324 1.00 97.69 71 PHE A C 1
ATOM 562 O O . PHE A 1 71 ? 4.238 -7.598 2.183 1.00 97.69 71 PHE A O 1
ATOM 569 N N . ASP A 1 72 ? 5.532 -7.514 0.338 1.00 97.81 72 ASP A N 1
ATOM 570 C CA . ASP A 1 72 ? 5.593 -8.959 0.070 1.00 97.81 72 ASP A CA 1
ATOM 571 C C . ASP A 1 72 ? 4.211 -9.575 -0.225 1.00 97.81 72 ASP A C 1
ATOM 573 O O . ASP A 1 72 ? 3.920 -10.704 0.160 1.00 97.81 72 ASP A O 1
ATOM 577 N N . VAL A 1 73 ? 3.350 -8.807 -0.904 1.00 97.06 73 VAL A N 1
ATOM 578 C CA . VAL A 1 73 ? 1.994 -9.211 -1.311 1.00 97.06 73 VAL A CA 1
ATOM 579 C C . VAL A 1 73 ? 1.802 -9.027 -2.808 1.00 97.06 73 VAL A C 1
ATOM 581 O O . VAL A 1 73 ? 2.389 -8.123 -3.405 1.00 97.06 73 VAL A O 1
ATOM 584 N N . THR A 1 74 ? 0.919 -9.841 -3.379 1.00 95.31 74 THR A N 1
ATOM 585 C CA . THR A 1 74 ? 0.436 -9.642 -4.745 1.00 95.31 74 THR A CA 1
ATOM 586 C C . THR A 1 74 ? -0.663 -8.582 -4.778 1.00 95.31 74 THR A C 1
ATOM 588 O O . THR A 1 74 ? -1.330 -8.317 -3.774 1.00 95.31 74 THR A O 1
ATOM 591 N N . TYR A 1 75 ? -0.918 -8.016 -5.953 1.00 92.44 75 TYR A N 1
ATOM 592 C CA . TYR A 1 75 ? -2.054 -7.139 -6.207 1.00 92.44 75 TYR A CA 1
ATOM 593 C C . TYR A 1 75 ? -3.384 -7.810 -5.856 1.00 92.44 75 TYR A C 1
ATOM 595 O O . TYR A 1 75 ? -4.259 -7.165 -5.286 1.00 92.44 75 TYR A O 1
ATOM 603 N N . ALA A 1 76 ? -3.534 -9.102 -6.165 1.00 93.81 76 ALA A N 1
ATOM 604 C CA . ALA A 1 76 ? -4.765 -9.833 -5.886 1.00 93.81 76 ALA A CA 1
ATOM 605 C C . ALA A 1 76 ? -5.042 -9.933 -4.379 1.00 93.81 76 ALA A C 1
ATOM 607 O O . ALA A 1 76 ? -6.169 -9.685 -3.951 1.00 93.81 76 ALA A O 1
ATOM 608 N N . ASP A 1 77 ? -4.015 -10.242 -3.583 1.00 95.25 77 ASP A N 1
ATOM 609 C CA . ASP A 1 77 ? -4.138 -10.302 -2.123 1.00 95.25 77 ASP A CA 1
ATOM 610 C C . ASP A 1 77 ? -4.379 -8.901 -1.541 1.00 95.25 77 ASP A C 1
ATOM 612 O O . ASP A 1 77 ? -5.248 -8.710 -0.694 1.00 95.25 77 ASP A O 1
ATOM 616 N N . PHE A 1 78 ? -3.664 -7.895 -2.052 1.00 96.00 78 PHE A N 1
ATOM 617 C CA . PHE A 1 78 ? -3.808 -6.511 -1.613 1.00 96.00 78 PHE A CA 1
ATOM 618 C C . PHE A 1 78 ? -5.207 -5.934 -1.897 1.00 96.00 78 PHE A C 1
ATOM 620 O O . PHE A 1 78 ? -5.807 -5.329 -1.008 1.00 96.00 78 PHE A O 1
ATOM 627 N N . ASP A 1 79 ? -5.747 -6.116 -3.109 1.00 94.75 79 ASP A N 1
ATOM 628 C CA . ASP A 1 79 ? -7.096 -5.654 -3.474 1.00 94.75 79 ASP A CA 1
ATOM 629 C C . ASP A 1 79 ? -8.168 -6.379 -2.653 1.00 94.75 79 ASP A C 1
ATOM 631 O O . ASP A 1 79 ? -9.086 -5.737 -2.138 1.00 94.75 79 ASP A O 1
ATOM 635 N N . HIS A 1 80 ? -8.024 -7.695 -2.468 1.00 95.69 80 HIS A N 1
ATOM 636 C CA . HIS A 1 80 ? -8.918 -8.477 -1.620 1.00 95.69 80 HIS A CA 1
ATOM 637 C C . HIS A 1 80 ? -8.955 -7.929 -0.187 1.00 95.69 80 HIS A C 1
ATOM 639 O O . HIS A 1 80 ? -10.025 -7.580 0.321 1.00 95.69 80 HIS A O 1
ATOM 645 N N . ASP A 1 81 ? -7.792 -7.780 0.443 1.00 96.50 81 ASP A N 1
ATOM 646 C CA . ASP A 1 81 ? -7.690 -7.363 1.839 1.00 96.50 81 ASP A CA 1
ATOM 647 C C . ASP A 1 81 ? -8.121 -5.905 2.040 1.00 96.50 81 ASP A C 1
ATOM 649 O O . ASP A 1 81 ? -8.758 -5.568 3.045 1.00 96.50 81 ASP A O 1
ATOM 653 N N . TRP A 1 82 ? -7.834 -5.027 1.074 1.00 96.12 82 TRP A N 1
ATOM 654 C CA . TRP A 1 82 ? -8.344 -3.657 1.075 1.00 96.12 82 TRP A CA 1
ATOM 655 C C . TRP A 1 82 ? -9.875 -3.626 0.989 1.00 96.12 82 TRP A C 1
ATOM 657 O O . TRP A 1 82 ? -10.511 -2.896 1.754 1.00 96.12 82 TRP A O 1
ATOM 667 N N . ARG A 1 83 ? -10.496 -4.447 0.130 1.00 93.62 83 ARG A N 1
ATOM 668 C CA . ARG A 1 83 ? -11.964 -4.551 0.028 1.00 93.62 83 ARG A CA 1
ATOM 669 C C . ARG A 1 83 ? -12.601 -5.113 1.291 1.00 93.62 83 ARG A C 1
ATOM 671 O O . ARG A 1 83 ? -13.632 -4.600 1.727 1.00 93.62 83 ARG A O 1
ATOM 678 N N . GLU A 1 84 ? -11.998 -6.126 1.908 1.00 96.00 84 GLU A N 1
ATOM 679 C CA . GLU A 1 84 ? -12.464 -6.634 3.201 1.00 96.00 84 GLU A CA 1
ATOM 680 C C . GLU A 1 84 ? -12.367 -5.559 4.288 1.00 96.00 84 GLU A C 1
ATOM 682 O O . GLU A 1 84 ? -13.302 -5.362 5.074 1.00 96.00 84 GLU A O 1
ATOM 687 N N . TRP A 1 85 ? -11.261 -4.811 4.313 1.00 96.06 85 TRP A N 1
ATOM 688 C CA . TRP A 1 85 ? -11.090 -3.689 5.225 1.00 96.06 85 TRP A CA 1
ATOM 689 C C . TRP A 1 85 ? -12.138 -2.598 4.974 1.00 96.06 85 TRP A C 1
ATOM 691 O O . TRP A 1 85 ? -12.746 -2.113 5.931 1.00 96.06 85 TRP A O 1
ATOM 701 N N . LEU A 1 86 ? -12.427 -2.250 3.718 1.00 93.75 86 LEU A N 1
ATOM 702 C CA . LEU A 1 86 ? -13.485 -1.301 3.371 1.00 93.75 86 LEU A CA 1
ATOM 703 C C . LEU A 1 86 ? -14.849 -1.763 3.882 1.00 93.75 86 LEU A C 1
ATOM 705 O O . LEU A 1 86 ? -15.538 -0.998 4.556 1.00 93.75 86 LEU A O 1
ATOM 709 N N . GLN A 1 87 ? -15.218 -3.021 3.633 1.00 92.44 87 GLN A N 1
ATOM 710 C CA . GLN A 1 87 ? -16.490 -3.576 4.094 1.00 92.44 87 GLN A CA 1
ATOM 711 C C . GLN A 1 87 ? -16.596 -3.544 5.622 1.00 92.44 87 GLN A C 1
ATOM 713 O O . GLN A 1 87 ? -17.651 -3.235 6.165 1.00 92.44 87 GLN A O 1
ATOM 718 N N . LYS A 1 88 ? -15.503 -3.818 6.335 1.00 93.88 88 LYS A N 1
ATOM 719 C CA . LYS A 1 88 ? -15.480 -3.781 7.800 1.00 93.88 88 LYS A CA 1
ATOM 720 C C . LYS A 1 88 ? -15.616 -2.366 8.376 1.00 93.88 88 LYS A C 1
ATOM 722 O O . LYS A 1 88 ? -16.183 -2.215 9.456 1.00 93.88 88 LYS A O 1
ATOM 727 N N . ASN A 1 89 ? -15.056 -1.355 7.712 1.00 90.12 89 ASN A N 1
ATOM 728 C CA . ASN A 1 89 ? -14.999 0.015 8.238 1.00 90.12 89 ASN A CA 1
ATOM 729 C C . ASN A 1 89 ? -16.137 0.916 7.732 1.00 90.12 89 ASN A C 1
ATOM 731 O O . ASN A 1 89 ? -16.527 1.848 8.433 1.00 90.12 89 ASN A O 1
ATOM 735 N N . PHE A 1 90 ? -16.668 0.640 6.540 1.00 86.50 90 PHE A N 1
ATOM 736 C CA . PHE A 1 90 ? -17.658 1.478 5.857 1.00 86.50 90 PHE A CA 1
ATOM 737 C C . PHE A 1 90 ? -18.857 0.692 5.313 1.00 86.50 90 PHE A C 1
ATOM 739 O O . PHE A 1 90 ? -19.865 1.300 4.952 1.00 86.50 90 PHE A O 1
ATOM 746 N N . GLY A 1 91 ? -18.775 -0.639 5.257 1.00 74.75 91 GLY A N 1
ATOM 747 C CA . GLY A 1 91 ? -19.898 -1.491 4.883 1.00 74.75 91 GLY A CA 1
ATOM 748 C C . GLY A 1 91 ? -20.935 -1.516 6.002 1.00 74.75 91 GLY A C 1
ATOM 749 O O . GLY A 1 91 ? -20.680 -2.037 7.087 1.00 74.75 91 GLY A O 1
ATOM 750 N N . SER A 1 92 ? -22.103 -0.936 5.728 1.00 47.75 92 SER A N 1
ATOM 751 C CA . SER A 1 92 ? -23.314 -1.094 6.546 1.00 47.75 92 SER A CA 1
ATOM 752 C C . SER A 1 92 ? -24.248 -2.116 5.919 1.00 47.75 92 SER A C 1
ATOM 754 O O . SER A 1 92 ? -24.261 -2.203 4.671 1.00 47.75 92 SER A O 1
#

Foldseek 3Di:
DPDDDDPPDPDDVVVVVLVVCCVPPVVVSVVLVVLLQVCQQVPPPHPVLVVQLVVLCVVPVDNQSSCCRRPVDGPVVSVVVSVVVCCVPPND

Radius of gyration: 14.29 Å; chains: 1; bounding box: 35×29×38 Å

Secondary structure (DSSP, 8-state):
-PPPP-TTS---HHHHHHHHHHHH-HHHHHHHHHHHHHHHHHHHTSHHHHHHHHHHHHHH--HHHHHHHHHS--HHHHHHHHHHHHHHHH--

pLDDT: mean 81.5, std 20.02, range [32.09, 97.81]

Sequence (92 aa):
LIPIMDETSTYNQQDLMHLYLLQSDVSLAYAEAESLVVYIMQTYGGMEAVWKLARADDDLQDFDASLQQSFDVTYADFDHDWREWLQKNFGS